Protein AF-A0A6V8P4I8-F1 (afdb_monomer_lite)

pLDD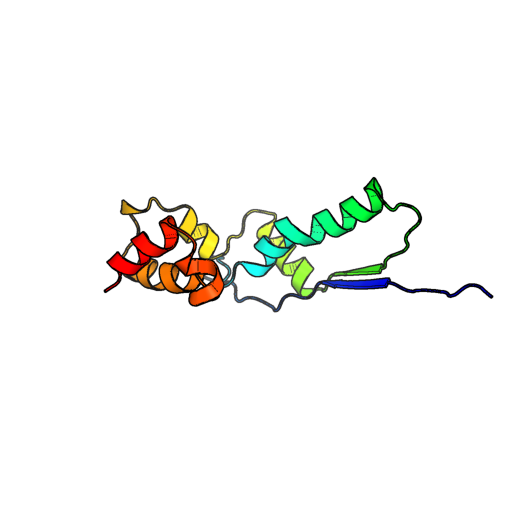T: mean 86.66, std 12.9, range [47.84, 97.94]

InterPro domains:
  IPR004300 Glycoside hydrolase family 57, N-terminal domain [PF03065] (6-46)
  IPR011330 Glycoside hydrolase/deacetylase, beta/alpha-barrel [SSF88713] (2-88)
  IPR027291 Glycoside hydrolase 38, N-terminal domain superfamily [G3DSA:3.20.110.10] (1-114)
  IPR052046 Glycosyl hydrolase family 57 [PTHR36306] (2-71)

Organism: NCBI:txid2754717

Radius of gyration: 19.14 Å; chains: 1; bounding box: 52×38×51 Å

Structure (mmCIF, N/CA/C/O backbone):
data_AF-A0A6V8P4I8-F1
#
_entry.id   AF-A0A6V8P4I8-F1
#
loop_
_atom_site.group_PDB
_atom_site.id
_atom_site.type_symbol
_atom_site.label_atom_id
_atom_site.label_alt_id
_atom_site.label_comp_id
_atom_site.label_asym_id
_atom_site.label_entity_id
_atom_site.label_seq_id
_atom_site.pdbx_PDB_ins_code
_atom_site.Cartn_x
_atom_site.Cartn_y
_atom_site.Cartn_z
_atom_site.occupancy
_atom_site.B_iso_or_equiv
_atom_site.auth_seq_id
_atom_site.auth_comp_id
_atom_site.auth_asym_id
_atom_site.auth_atom_id
_atom_site.pdbx_PDB_model_num
ATOM 1 N N . MET A 1 1 ? 31.825 6.107 -25.290 1.00 73.69 1 MET A N 1
ATOM 2 C CA . MET A 1 1 ? 30.987 4.914 -25.034 1.00 73.69 1 MET A CA 1
ATOM 3 C C . MET A 1 1 ? 29.744 5.362 -24.279 1.00 73.69 1 MET A C 1
ATOM 5 O O . MET A 1 1 ? 29.904 6.231 -23.428 1.00 73.69 1 MET A O 1
ATOM 9 N N . PRO A 1 2 ? 28.543 4.846 -24.586 1.00 88.38 2 PRO A N 1
ATOM 10 C CA . PRO A 1 2 ? 27.335 5.182 -23.832 1.00 88.38 2 PRO A CA 1
ATOM 11 C C . PRO A 1 2 ? 27.328 4.523 -22.441 1.00 88.38 2 PRO A C 1
ATOM 13 O O . PRO A 1 2 ? 27.914 3.456 -22.254 1.00 88.38 2 PRO A O 1
ATOM 16 N N . LEU A 1 3 ? 26.663 5.170 -21.478 1.00 91.44 3 LEU A N 1
ATOM 17 C CA . LEU A 1 3 ? 26.409 4.638 -20.137 1.00 91.44 3 LEU A CA 1
ATOM 18 C C . LEU A 1 3 ? 25.091 3.857 -20.142 1.00 91.44 3 LEU A C 1
ATOM 20 O O . LEU A 1 3 ? 24.060 4.389 -20.545 1.00 91.44 3 LEU A O 1
ATOM 24 N N . TYR A 1 4 ? 25.123 2.620 -19.656 1.00 93.06 4 TYR A N 1
ATOM 25 C CA . TYR A 1 4 ? 23.920 1.820 -19.445 1.00 93.06 4 TYR A CA 1
ATOM 26 C C . TYR A 1 4 ? 23.408 2.030 -18.024 1.00 93.06 4 TYR A C 1
ATOM 28 O O . TYR A 1 4 ? 24.175 1.936 -17.066 1.00 93.06 4 TYR A O 1
ATOM 36 N N . VAL A 1 5 ? 22.111 2.306 -17.894 1.00 94.44 5 VAL A N 1
ATOM 37 C CA . VAL A 1 5 ? 21.454 2.552 -16.608 1.00 94.44 5 VAL A CA 1
ATOM 38 C C . VAL A 1 5 ? 20.305 1.567 -16.437 1.00 94.44 5 VAL A C 1
ATOM 40 O O . VAL A 1 5 ? 19.477 1.414 -17.331 1.00 94.44 5 VAL A O 1
ATOM 43 N N . ALA A 1 6 ? 20.253 0.917 -15.275 1.00 95.88 6 ALA A N 1
ATOM 44 C CA . ALA A 1 6 ? 19.135 0.084 -14.857 1.00 95.88 6 ALA A CA 1
ATOM 45 C C . ALA A 1 6 ? 18.395 0.777 -13.708 1.00 95.88 6 ALA A C 1
ATOM 47 O O . ALA A 1 6 ? 18.961 0.989 -12.636 1.00 95.88 6 ALA A O 1
ATOM 48 N N . LEU A 1 7 ? 17.130 1.129 -13.938 1.00 95.81 7 LEU A N 1
ATOM 49 C CA . LEU A 1 7 ? 16.250 1.685 -12.916 1.00 95.81 7 LEU A CA 1
ATOM 50 C C . LEU A 1 7 ? 15.346 0.577 -12.377 1.00 95.81 7 LEU A C 1
ATOM 52 O O . LEU A 1 7 ? 14.627 -0.075 -13.138 1.00 95.81 7 LEU A O 1
ATOM 56 N N . VAL A 1 8 ? 15.379 0.372 -11.060 1.00 96.69 8 VAL A N 1
ATOM 57 C CA . VAL A 1 8 ? 14.537 -0.609 -10.368 1.00 96.69 8 VAL A CA 1
ATOM 58 C C . VAL A 1 8 ? 13.764 0.092 -9.262 1.00 96.69 8 VAL A C 1
ATOM 60 O O . VAL A 1 8 ? 14.356 0.671 -8.351 1.00 96.69 8 VAL A O 1
ATOM 63 N N . TRP A 1 9 ? 12.439 0.023 -9.327 1.00 96.38 9 TRP A N 1
ATOM 64 C CA . TRP A 1 9 ? 11.552 0.543 -8.294 1.00 96.38 9 TRP A CA 1
ATOM 65 C C . TRP A 1 9 ? 10.990 -0.601 -7.469 1.00 96.38 9 TRP A C 1
ATOM 67 O O . TRP A 1 9 ? 10.252 -1.445 -7.967 1.00 96.38 9 TRP A O 1
ATOM 77 N N . HIS A 1 10 ? 11.357 -0.628 -6.193 1.00 96.00 10 HIS A N 1
ATOM 78 C CA . HIS A 1 10 ? 10.905 -1.637 -5.250 1.00 96.00 10 HIS A CA 1
ATOM 79 C C . HIS A 1 10 ? 9.776 -1.079 -4.386 1.00 96.00 10 HIS A C 1
ATOM 81 O O . HIS A 1 10 ? 10.001 -0.211 -3.543 1.00 96.00 10 HIS A O 1
ATOM 87 N N . GLN A 1 11 ? 8.560 -1.578 -4.594 1.00 96.25 11 GLN A N 1
ATOM 88 C CA . GLN A 1 11 ? 7.389 -1.180 -3.822 1.00 96.25 11 GLN A CA 1
ATOM 89 C C . GLN A 1 11 ? 7.181 -2.175 -2.676 1.00 96.25 11 GLN A C 1
ATOM 91 O O . GLN A 1 11 ? 6.738 -3.306 -2.881 1.00 96.25 11 GLN A O 1
ATOM 96 N N . HIS A 1 12 ? 7.541 -1.752 -1.460 1.00 94.75 12 HIS A N 1
ATOM 97 C CA . HIS A 1 12 ? 7.502 -2.593 -0.264 1.00 94.75 12 HIS A CA 1
ATOM 98 C C . HIS A 1 12 ? 6.848 -1.880 0.931 1.00 94.75 12 HIS A C 1
ATOM 100 O O . HIS A 1 12 ? 7.522 -1.148 1.662 1.00 94.75 12 HIS A O 1
ATOM 106 N N . PRO A 1 13 ? 5.562 -2.139 1.208 1.00 95.12 13 PRO A N 1
ATOM 107 C CA . PRO A 1 13 ? 4.979 -1.882 2.513 1.00 95.12 13 PRO A CA 1
ATOM 108 C C . PRO A 1 13 ? 5.256 -3.053 3.482 1.00 95.12 13 PRO A C 1
ATOM 110 O O . PRO A 1 13 ? 5.362 -4.206 3.060 1.00 95.12 13 PRO A O 1
ATOM 113 N N . PRO A 1 14 ? 5.315 -2.801 4.798 1.00 96.00 14 PRO A N 1
ATOM 114 C CA . PRO A 1 14 ? 5.117 -3.827 5.817 1.00 96.00 14 PRO A CA 1
ATOM 115 C C . PRO A 1 14 ? 3.805 -4.608 5.639 1.00 96.00 14 PRO A C 1
ATOM 117 O O . PRO A 1 14 ? 2.841 -4.125 5.038 1.00 96.00 14 PRO A O 1
ATOM 120 N N . LEU A 1 15 ? 3.737 -5.790 6.256 1.00 96.06 15 LEU A N 1
ATOM 121 C CA . LEU A 1 15 ? 2.459 -6.458 6.493 1.00 96.06 15 LEU A CA 1
ATOM 122 C C . LEU A 1 15 ? 1.717 -5.707 7.598 1.00 96.06 15 LEU A C 1
ATOM 124 O O . LEU A 1 15 ? 2.133 -5.736 8.758 1.00 96.06 15 LEU A O 1
ATOM 128 N N . TYR A 1 16 ? 0.613 -5.051 7.259 1.00 96.75 16 TYR A N 1
ATOM 129 C CA . TYR A 1 16 ? -0.227 -4.416 8.259 1.00 96.75 16 TYR A CA 1
ATOM 130 C C . TYR A 1 16 ? -1.230 -5.413 8.814 1.00 96.75 16 TYR A C 1
ATOM 132 O O . TYR A 1 16 ? -1.857 -6.184 8.089 1.00 96.75 16 TYR A O 1
ATOM 140 N N . TYR A 1 17 ? -1.390 -5.383 10.135 1.00 96.62 17 TYR A N 1
ATOM 141 C CA . TYR A 1 17 ? -2.348 -6.239 10.815 1.00 96.62 17 TYR A CA 1
ATOM 142 C C . TYR A 1 17 ? -3.768 -5.927 10.336 1.00 96.62 17 TYR A C 1
ATOM 144 O O . TYR A 1 17 ? -4.168 -4.756 10.347 1.00 96.62 17 TYR A O 1
ATOM 152 N N . LYS A 1 18 ? -4.497 -6.977 9.952 1.00 96.94 18 LYS A N 1
ATOM 153 C CA . LYS A 1 18 ? -5.931 -6.974 9.665 1.00 96.94 18 LYS A CA 1
ATOM 154 C C . LYS A 1 18 ? -6.636 -7.633 10.839 1.00 96.94 18 LYS A C 1
ATOM 156 O O . LYS A 1 18 ? -6.336 -8.780 11.164 1.00 96.94 18 LYS A O 1
ATOM 161 N N . ASP A 1 19 ? -7.542 -6.911 11.482 1.00 96.38 19 ASP A N 1
ATOM 162 C CA . ASP A 1 19 ? -8.323 -7.466 12.582 1.00 96.38 19 ASP A CA 1
ATOM 163 C C . ASP A 1 19 ? -9.229 -8.595 12.052 1.00 96.38 19 ASP A C 1
ATOM 165 O O . ASP A 1 19 ? -10.055 -8.343 11.174 1.00 96.38 19 ASP A O 1
ATOM 169 N N . PRO A 1 20 ? -9.104 -9.837 12.556 1.00 94.94 20 PRO A N 1
ATOM 170 C CA . PRO A 1 20 ? -9.874 -10.972 12.059 1.00 94.94 20 PRO A CA 1
ATOM 171 C C . PRO A 1 20 ? -11.370 -10.874 12.381 1.00 94.94 20 PRO A C 1
ATOM 173 O O . PRO A 1 20 ? -12.163 -11.550 11.735 1.00 94.94 20 PRO A O 1
ATOM 176 N N . LYS A 1 21 ? -11.772 -10.057 13.365 1.00 95.81 21 LYS A N 1
ATOM 177 C CA . LYS A 1 21 ? -13.184 -9.869 13.726 1.00 95.81 21 LYS A CA 1
ATOM 178 C C . LYS A 1 21 ? -13.871 -8.848 12.832 1.00 95.81 21 LYS A C 1
ATOM 180 O O . LYS A 1 21 ? -15.024 -9.038 12.464 1.00 95.81 21 LYS A O 1
ATOM 185 N N . THR A 1 22 ? -13.180 -7.755 12.522 1.00 95.00 22 THR A N 1
ATOM 186 C CA . THR A 1 22 ? -13.760 -6.618 11.789 1.00 95.00 22 THR A CA 1
ATOM 187 C C . THR A 1 22 ? -13.356 -6.582 10.317 1.00 95.00 22 THR A C 1
ATOM 189 O O . THR A 1 22 ? -13.992 -5.897 9.525 1.00 95.00 22 THR A O 1
ATOM 192 N N . GLY A 1 23 ? -12.297 -7.299 9.934 1.00 95.56 23 GLY A N 1
ATOM 193 C CA . GLY A 1 23 ? -11.714 -7.250 8.595 1.00 95.56 23 GLY A CA 1
ATOM 194 C C . GLY A 1 23 ? -10.952 -5.955 8.293 1.00 95.56 23 GLY A C 1
ATOM 195 O O . GLY A 1 23 ? -10.576 -5.740 7.142 1.00 95.56 23 GLY A O 1
ATOM 196 N N . VAL A 1 24 ? -10.717 -5.099 9.294 1.00 97.06 24 VAL A N 1
A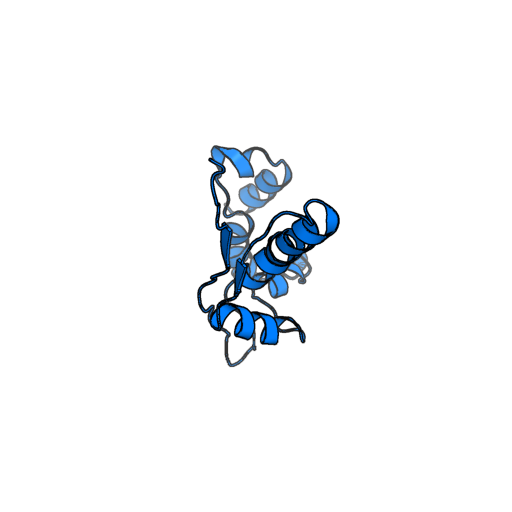TOM 197 C CA . VAL A 1 24 ? -10.144 -3.757 9.115 1.00 97.06 24 VAL A CA 1
ATOM 198 C C . VAL A 1 24 ? -8.629 -3.765 9.306 1.00 97.06 24 VAL A C 1
ATOM 200 O O . VAL A 1 24 ? -8.103 -4.312 10.278 1.00 97.06 24 VAL A O 1
ATOM 203 N N . TYR A 1 25 ? -7.913 -3.109 8.393 1.00 97.56 25 TYR A N 1
ATOM 204 C CA . TYR A 1 25 ? -6.474 -2.899 8.490 1.00 97.56 25 TYR A CA 1
ATOM 205 C C . TYR A 1 25 ? -6.110 -1.814 9.503 1.00 97.56 25 TYR A C 1
ATOM 207 O O . TYR A 1 25 ? -6.716 -0.748 9.596 1.00 97.56 25 TYR A O 1
ATOM 215 N N . SER A 1 26 ? -5.031 -2.057 10.234 1.00 93.81 26 SER A N 1
ATOM 216 C CA . SER A 1 26 ? -4.528 -1.162 11.280 1.00 93.81 26 SER A CA 1
ATOM 217 C C . SER A 1 26 ? -3.838 0.104 10.761 1.00 93.81 26 SER A C 1
ATOM 219 O O . SER A 1 26 ? -3.592 1.026 11.546 1.00 93.81 26 SER A O 1
ATOM 221 N N . ARG A 1 27 ? -3.466 0.153 9.476 1.00 93.81 27 ARG A N 1
ATOM 222 C CA . ARG A 1 27 ? -2.709 1.256 8.866 1.00 93.81 27 ARG A CA 1
ATOM 223 C C . ARG A 1 27 ? -3.203 1.556 7.449 1.00 93.81 27 ARG A C 1
ATOM 225 O O . ARG A 1 27 ? -3.616 0.628 6.760 1.00 93.81 27 ARG A O 1
ATOM 232 N N . PRO A 1 28 ? -3.102 2.816 6.991 1.00 93.62 28 PRO A N 1
ATOM 233 C CA . PRO A 1 28 ? -3.670 3.249 5.719 1.00 93.62 28 PRO A CA 1
ATOM 234 C C . PRO A 1 28 ? -2.684 3.138 4.551 1.00 93.62 28 PRO A C 1
ATOM 236 O O . PRO A 1 28 ? -3.031 3.437 3.413 1.00 93.62 28 PRO A O 1
ATOM 239 N N . TRP A 1 29 ? -1.433 2.766 4.823 1.00 95.06 29 TRP A N 1
ATOM 240 C CA . TRP A 1 29 ? -0.317 3.062 3.931 1.00 95.06 29 TRP A CA 1
ATOM 241 C C . TRP A 1 29 ? -0.376 2.322 2.600 1.00 95.06 29 TRP A C 1
ATOM 243 O O . TRP A 1 29 ? -0.052 2.925 1.585 1.00 95.06 29 TRP A O 1
ATOM 253 N N . VAL A 1 30 ? -0.861 1.075 2.570 1.00 96.25 30 VAL A N 1
ATOM 254 C CA . VAL A 1 30 ? -1.052 0.359 1.295 1.00 96.25 30 VAL A CA 1
ATOM 255 C C . VAL A 1 30 ? -2.000 1.137 0.390 1.00 96.25 30 VAL A C 1
ATOM 257 O O . VAL A 1 30 ? -1.649 1.416 -0.749 1.00 96.25 30 VAL A O 1
ATOM 260 N N . ARG A 1 31 ? -3.158 1.560 0.910 1.00 95.12 31 ARG A N 1
ATOM 261 C CA . ARG A 1 31 ? -4.116 2.360 0.144 1.00 95.12 31 ARG A CA 1
ATOM 262 C C . ARG A 1 31 ? -3.519 3.695 -0.274 1.00 95.12 31 ARG A C 1
ATOM 264 O O . ARG A 1 31 ? -3.565 4.023 -1.450 1.00 95.12 31 ARG A O 1
ATOM 271 N N . VAL A 1 32 ? -2.981 4.461 0.675 1.00 93.12 32 VAL A N 1
ATOM 272 C CA . VAL A 1 32 ? -2.519 5.830 0.403 1.00 93.12 32 VAL A CA 1
ATOM 273 C C . VAL A 1 32 ? -1.387 5.834 -0.624 1.00 93.12 32 VAL A C 1
ATOM 275 O O . VAL A 1 32 ? -1.422 6.650 -1.538 1.00 93.12 32 VAL A O 1
ATOM 278 N N . HIS A 1 33 ? -0.432 4.903 -0.541 1.00 94.06 33 HIS A N 1
ATOM 279 C CA . HIS A 1 33 ? 0.621 4.779 -1.552 1.00 94.06 33 HIS A CA 1
ATOM 280 C C . HIS A 1 33 ? 0.109 4.221 -2.880 1.00 94.06 33 HIS A C 1
ATOM 282 O O . HIS A 1 33 ? 0.555 4.676 -3.928 1.00 94.06 33 HIS A O 1
ATOM 288 N N . ALA A 1 34 ? -0.851 3.295 -2.872 1.00 93.00 34 ALA A N 1
ATOM 289 C CA . ALA A 1 34 ? -1.436 2.792 -4.111 1.00 93.00 34 ALA A CA 1
ATOM 290 C C . ALA A 1 34 ? -2.167 3.885 -4.898 1.00 93.00 34 ALA A C 1
ATOM 292 O O . ALA A 1 34 ? -1.969 3.997 -6.104 1.00 93.00 34 ALA A O 1
ATOM 293 N N . THR A 1 35 ? -2.959 4.717 -4.212 1.00 89.69 35 THR A N 1
ATOM 294 C CA . THR A 1 35 ? -3.732 5.800 -4.841 1.00 89.69 35 THR A CA 1
ATOM 295 C C . THR A 1 35 ? -2.899 7.025 -5.202 1.00 89.69 35 THR A C 1
ATOM 297 O O . THR A 1 35 ? -3.363 7.845 -5.980 1.00 89.69 35 THR A O 1
ATOM 300 N N . LYS A 1 36 ? -1.722 7.191 -4.589 1.00 88.06 36 LYS A N 1
ATOM 301 C CA . LYS A 1 36 ? -0.854 8.359 -4.789 1.00 88.06 36 LYS A CA 1
ATOM 302 C C . LYS A 1 36 ? 0.321 8.073 -5.720 1.00 88.06 36 LYS A C 1
ATOM 304 O O . LYS A 1 36 ? 0.679 8.922 -6.517 1.00 88.06 36 LYS A O 1
ATOM 309 N N . ASP A 1 37 ? 0.991 6.939 -5.532 1.00 88.75 37 ASP A N 1
ATOM 310 C CA . ASP A 1 37 ? 2.324 6.709 -6.090 1.00 88.75 37 ASP A CA 1
ATOM 311 C C . ASP A 1 37 ? 2.315 5.554 -7.097 1.00 88.75 37 ASP A C 1
ATOM 313 O O . ASP A 1 37 ? 2.771 5.712 -8.224 1.00 88.75 37 ASP A O 1
ATOM 317 N N . TYR A 1 38 ? 1.809 4.376 -6.724 1.00 92.19 38 TYR A N 1
ATOM 318 C CA . TYR A 1 38 ? 2.088 3.157 -7.495 1.00 92.19 38 TYR A CA 1
ATOM 319 C C . TYR A 1 38 ? 1.539 3.184 -8.922 1.00 92.19 38 TYR A C 1
ATOM 321 O O . TYR A 1 38 ? 2.254 2.799 -9.848 1.00 92.19 38 TYR A O 1
ATOM 329 N N . TYR A 1 39 ? 0.301 3.651 -9.095 1.00 91.00 39 TYR A N 1
ATOM 330 C CA . TYR A 1 39 ? -0.301 3.805 -10.417 1.00 91.00 39 TYR A CA 1
ATOM 331 C C . TYR A 1 39 ? 0.359 4.943 -11.204 1.00 91.00 39 TYR A C 1
ATOM 333 O O . TYR A 1 39 ? 0.808 4.729 -12.330 1.00 91.00 39 TYR A O 1
ATOM 341 N N . ASP A 1 40 ? 0.490 6.120 -10.589 1.00 91.62 40 ASP A N 1
ATOM 342 C CA . ASP A 1 40 ? 1.022 7.319 -11.242 1.00 91.62 40 ASP A CA 1
ATOM 343 C C . ASP A 1 40 ? 2.449 7.109 -11.762 1.00 91.62 40 ASP A C 1
ATOM 345 O O . ASP A 1 40 ? 2.784 7.552 -12.858 1.00 91.62 40 ASP A O 1
ATO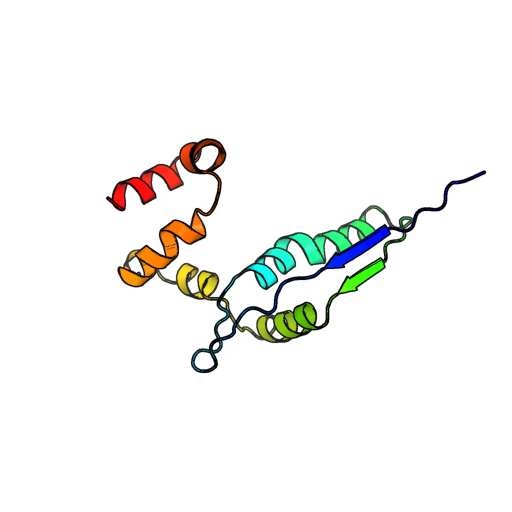M 349 N N . MET A 1 41 ? 3.282 6.364 -11.028 1.00 93.88 41 MET A N 1
ATOM 350 C CA . MET A 1 41 ? 4.633 6.006 -11.465 1.00 93.88 41 MET A CA 1
ATOM 351 C C . MET A 1 41 ? 4.637 5.202 -12.773 1.00 93.88 41 MET A C 1
ATOM 353 O O . MET A 1 41 ? 5.459 5.468 -13.651 1.00 93.88 41 MET A O 1
ATOM 357 N N . ALA A 1 42 ? 3.739 4.223 -12.913 1.00 92.31 42 ALA A N 1
ATOM 358 C CA . ALA A 1 42 ? 3.634 3.410 -14.124 1.00 92.31 42 ALA A CA 1
ATOM 359 C C . ALA A 1 42 ? 3.007 4.206 -15.280 1.00 92.31 42 ALA A C 1
ATOM 361 O O . ALA A 1 42 ? 3.553 4.222 -16.383 1.00 92.31 42 ALA A O 1
ATOM 362 N N . ALA A 1 43 ? 1.919 4.929 -15.003 1.00 93.56 43 ALA A N 1
ATOM 363 C CA . ALA A 1 43 ? 1.218 5.750 -15.987 1.00 93.56 43 ALA A CA 1
ATOM 364 C C . ALA A 1 43 ? 2.105 6.877 -16.543 1.00 93.56 43 ALA A C 1
ATOM 366 O O . ALA A 1 43 ? 2.049 7.196 -17.729 1.00 93.56 43 ALA A O 1
ATOM 367 N N . MET A 1 44 ? 2.972 7.465 -15.713 1.00 94.62 44 MET A N 1
ATOM 368 C CA . MET A 1 44 ? 3.933 8.478 -16.149 1.00 94.62 44 MET A CA 1
ATOM 369 C C . MET A 1 44 ? 4.940 7.913 -17.159 1.00 94.62 44 MET A C 1
ATOM 371 O O . MET A 1 44 ? 5.225 8.579 -18.155 1.00 94.62 44 MET A O 1
ATOM 375 N N . LEU A 1 45 ? 5.472 6.706 -16.926 1.00 94.75 45 LEU A N 1
ATOM 376 C CA . LEU A 1 45 ? 6.400 6.061 -17.861 1.00 94.75 45 LEU A CA 1
ATOM 377 C C . LEU A 1 45 ? 5.728 5.802 -19.211 1.00 94.75 45 LEU A C 1
ATOM 379 O O . LEU A 1 45 ? 6.291 6.148 -20.245 1.00 94.75 45 LEU A O 1
ATOM 383 N N . GLU A 1 46 ? 4.510 5.261 -19.192 1.00 93.25 46 GLU A N 1
ATOM 384 C CA . GLU A 1 46 ? 3.744 4.977 -20.406 1.00 93.25 46 GLU A CA 1
ATOM 385 C C . GLU A 1 46 ? 3.370 6.255 -21.173 1.00 93.25 46 GLU A C 1
ATOM 387 O O . GLU A 1 46 ? 3.542 6.321 -22.388 1.00 93.25 46 GLU A O 1
ATOM 392 N N . GLY A 1 47 ? 2.900 7.290 -20.470 1.00 95.06 47 GLY A N 1
ATOM 393 C CA . GLY A 1 47 ? 2.380 8.509 -21.092 1.00 95.06 47 GLY A CA 1
ATOM 394 C C . GLY A 1 47 ? 3.433 9.539 -21.508 1.00 95.06 47 GLY A C 1
ATOM 395 O O . GLY A 1 47 ? 3.205 10.282 -22.460 1.00 95.06 47 GLY A O 1
ATOM 396 N N . HIS A 1 48 ? 4.573 9.615 -20.811 1.00 96.25 48 HIS A N 1
ATOM 397 C CA . HIS A 1 48 ? 5.541 10.711 -20.989 1.00 96.25 48 HIS A CA 1
ATOM 398 C C . HIS A 1 48 ? 6.962 10.245 -21.316 1.00 96.25 48 HIS A C 1
ATOM 400 O O . HIS A 1 48 ? 7.748 11.022 -21.860 1.00 96.25 48 HIS A O 1
ATOM 406 N N . HIS A 1 49 ? 7.315 8.999 -20.988 1.00 95.00 49 HIS A N 1
ATOM 407 C CA . HIS A 1 49 ? 8.687 8.501 -21.101 1.00 95.00 49 HIS A CA 1
ATOM 408 C C . HIS A 1 49 ? 8.761 7.078 -21.690 1.00 95.00 49 HIS A C 1
ATOM 410 O O . HIS A 1 49 ? 9.402 6.213 -21.088 1.00 95.00 49 HIS A O 1
ATOM 416 N N . PRO A 1 50 ? 8.170 6.819 -22.875 1.00 92.75 50 PRO A N 1
ATOM 417 C CA . PRO A 1 50 ? 8.050 5.465 -23.431 1.00 92.75 50 PRO A CA 1
ATOM 418 C C . PRO A 1 50 ? 9.401 4.794 -23.734 1.00 92.75 50 PRO A C 1
ATOM 420 O O . PRO A 1 50 ? 9.503 3.566 -23.727 1.00 92.75 50 PRO A O 1
ATOM 423 N N . ASP A 1 51 ? 10.454 5.585 -23.959 1.00 94.06 51 ASP A N 1
ATOM 424 C CA . ASP A 1 51 ? 11.808 5.084 -24.223 1.00 94.06 51 ASP A CA 1
ATOM 425 C C . ASP A 1 51 ? 12.583 4.721 -22.942 1.00 94.06 51 ASP A C 1
ATOM 427 O O . ASP A 1 51 ? 13.627 4.064 -23.001 1.00 94.06 51 ASP A O 1
ATOM 431 N N . VAL A 1 52 ? 12.089 5.124 -21.765 1.00 94.44 52 VAL A N 1
ATOM 432 C CA . VAL A 1 52 ? 12.730 4.831 -20.479 1.00 94.44 52 VAL A CA 1
ATOM 433 C C . VAL A 1 52 ? 12.332 3.434 -20.011 1.00 94.44 52 VAL A C 1
ATOM 435 O O . VAL A 1 52 ? 11.159 3.111 -19.839 1.00 94.44 52 VAL A O 1
ATOM 438 N N . ARG A 1 53 ? 13.332 2.587 -19.749 1.00 93.38 53 ARG A N 1
ATOM 439 C CA . ARG A 1 53 ? 13.128 1.230 -19.230 1.00 93.38 53 ARG A CA 1
ATOM 440 C C . ARG A 1 53 ? 13.287 1.212 -17.713 1.00 93.38 53 ARG A C 1
ATOM 442 O O . ARG A 1 53 ? 14.359 1.517 -17.193 1.00 93.38 53 ARG A O 1
ATOM 449 N N . VAL A 1 54 ? 12.233 0.800 -17.014 1.00 96.19 54 VAL A N 1
ATOM 450 C CA . VAL A 1 54 ? 12.218 0.634 -15.555 1.00 96.19 54 VAL A CA 1
ATOM 451 C C . VAL A 1 54 ? 11.654 -0.738 -15.210 1.00 96.19 54 VAL A C 1
ATOM 453 O O . VAL A 1 54 ? 10.685 -1.186 -15.817 1.00 96.19 54 VAL A O 1
ATOM 456 N N . THR A 1 55 ? 12.248 -1.406 -14.224 1.00 96.75 55 THR A N 1
ATOM 457 C CA . THR A 1 55 ? 11.677 -2.620 -13.626 1.00 96.75 55 THR A CA 1
ATOM 458 C C . THR A 1 55 ? 10.945 -2.254 -12.343 1.00 96.75 55 THR A C 1
ATOM 460 O O . THR A 1 55 ? 11.556 -1.723 -11.417 1.00 96.75 55 THR A O 1
ATOM 463 N N . ILE A 1 56 ? 9.650 -2.557 -12.266 1.00 95.88 56 ILE A N 1
ATOM 464 C CA . ILE A 1 56 ? 8.850 -2.356 -11.055 1.00 95.88 56 ILE A CA 1
ATOM 465 C C . ILE A 1 56 ? 8.702 -3.702 -10.350 1.00 95.88 56 ILE A C 1
ATOM 467 O O . ILE A 1 56 ? 8.148 -4.649 -10.901 1.00 95.88 56 ILE A O 1
ATOM 471 N N . ASN A 1 57 ? 9.212 -3.788 -9.127 1.00 96.44 57 ASN A N 1
ATOM 472 C CA . ASN A 1 57 ? 9.071 -4.949 -8.264 1.00 96.44 57 ASN A CA 1
ATOM 473 C C . ASN A 1 57 ? 7.955 -4.698 -7.242 1.00 96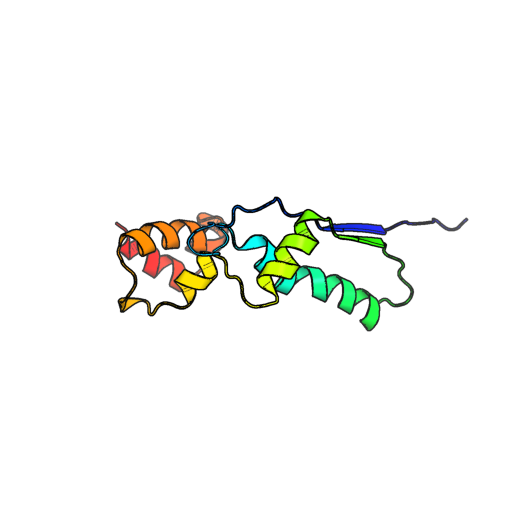.44 57 ASN A C 1
ATOM 475 O O . ASN A 1 57 ? 8.085 -3.811 -6.393 1.00 96.44 57 ASN A O 1
ATOM 479 N N . LEU A 1 58 ? 6.901 -5.512 -7.307 1.00 96.88 58 LEU A N 1
ATOM 480 C CA . LEU A 1 58 ? 5.808 -5.545 -6.339 1.00 96.88 58 LEU A CA 1
ATOM 481 C C . LEU A 1 58 ? 6.022 -6.715 -5.382 1.00 96.88 58 LEU A C 1
ATOM 483 O O . LEU A 1 58 ? 6.111 -7.868 -5.805 1.00 96.88 58 LEU A O 1
ATOM 487 N N . THR A 1 59 ? 6.097 -6.442 -4.083 1.00 97.75 59 THR A N 1
ATOM 488 C CA . THR A 1 59 ? 6.315 -7.518 -3.110 1.00 97.75 59 THR A CA 1
ATOM 489 C C . THR A 1 59 ? 5.055 -8.364 -2.914 1.00 97.75 59 THR A C 1
ATOM 491 O O . THR A 1 59 ? 3.942 -7.841 -2.993 1.00 97.75 59 THR A O 1
ATOM 494 N N . PRO A 1 60 ? 5.180 -9.659 -2.562 1.00 97.94 60 PRO A N 1
ATOM 495 C CA . PRO A 1 60 ? 4.011 -10.504 -2.296 1.00 97.94 60 PRO A CA 1
ATOM 496 C C . PRO A 1 60 ? 3.092 -9.945 -1.201 1.00 97.94 60 PRO A C 1
ATOM 498 O O . PRO A 1 60 ? 1.873 -10.078 -1.266 1.00 97.94 60 PRO A O 1
ATOM 501 N N . VAL A 1 61 ? 3.675 -9.281 -0.197 1.00 97.44 61 VAL A N 1
ATOM 502 C CA . VAL A 1 61 ? 2.931 -8.630 0.889 1.00 97.44 61 VAL A CA 1
ATOM 503 C C . VAL A 1 61 ? 2.144 -7.405 0.415 1.00 97.44 61 VAL A C 1
ATOM 505 O O . VAL A 1 61 ? 1.068 -7.138 0.950 1.00 97.44 61 VAL A O 1
ATOM 508 N N . LEU A 1 62 ? 2.647 -6.676 -0.587 1.00 97.50 62 LEU A N 1
ATOM 509 C CA . LEU A 1 62 ? 1.909 -5.588 -1.220 1.00 97.50 62 LEU A CA 1
ATOM 510 C C . LEU A 1 62 ? 0.713 -6.144 -1.988 1.00 97.50 62 LEU A C 1
ATOM 512 O O . LEU A 1 62 ? -0.413 -5.741 -1.712 1.00 97.50 62 LEU A O 1
ATOM 516 N N . VAL A 1 63 ? 0.960 -7.101 -2.888 1.00 97.69 63 VAL A N 1
ATOM 517 C CA . VAL A 1 63 ? -0.079 -7.708 -3.734 1.00 97.69 63 VAL A CA 1
ATOM 518 C C . VAL A 1 63 ? -1.204 -8.278 -2.874 1.00 97.69 63 VAL A C 1
ATOM 520 O O . VAL A 1 63 ? -2.352 -7.893 -3.047 1.00 97.69 63 VAL A O 1
ATOM 523 N N . ARG A 1 64 ? -0.875 -9.065 -1.842 1.00 97.56 64 ARG A N 1
ATOM 524 C CA . ARG A 1 64 ? -1.875 -9.633 -0.925 1.00 97.56 64 ARG A CA 1
ATOM 525 C C . ARG A 1 64 ? -2.755 -8.577 -0.248 1.00 97.56 64 ARG A C 1
ATOM 527 O O . ARG A 1 64 ? -3.939 -8.807 -0.046 1.00 97.56 64 ARG A O 1
ATOM 534 N N . GLN A 1 65 ? -2.180 -7.453 0.178 1.00 97.75 65 GLN A N 1
ATOM 535 C CA . GLN A 1 65 ? -2.958 -6.402 0.842 1.00 97.75 65 GLN A CA 1
ATOM 536 C C . GLN A 1 65 ? -3.784 -5.589 -0.162 1.00 97.75 65 GLN A C 1
ATOM 538 O O . GLN A 1 65 ? -4.878 -5.148 0.181 1.00 97.75 65 GLN A O 1
ATOM 543 N N . LEU A 1 66 ? -3.301 -5.413 -1.396 1.00 97.19 66 LEU A N 1
ATOM 544 C CA . LEU A 1 66 ? -4.087 -4.823 -2.481 1.00 97.19 66 LEU A CA 1
ATOM 545 C C . LEU A 1 66 ? -5.271 -5.713 -2.868 1.00 97.19 66 LEU A C 1
ATOM 547 O O . LEU A 1 66 ? -6.369 -5.189 -3.017 1.00 97.19 66 LEU A O 1
ATOM 551 N N . ASP A 1 67 ? -5.075 -7.031 -2.946 1.00 97.50 67 ASP A N 1
ATOM 552 C CA . ASP A 1 67 ? -6.132 -8.005 -3.253 1.00 97.50 67 ASP A CA 1
ATOM 553 C C . ASP A 1 67 ? -7.252 -8.010 -2.205 1.00 97.50 67 ASP A C 1
ATOM 555 O O . ASP A 1 67 ? -8.402 -8.287 -2.531 1.00 97.50 67 ASP A O 1
ATOM 559 N N . ASP A 1 68 ? -6.942 -7.661 -0.955 1.00 97.38 68 ASP A N 1
ATOM 560 C CA . ASP A 1 68 ? -7.942 -7.485 0.097 1.00 97.38 68 ASP A CA 1
ATOM 561 C C . ASP A 1 68 ? -8.643 -6.117 0.000 1.00 97.38 68 ASP A C 1
ATOM 563 O O . ASP A 1 68 ? -9.855 -6.020 0.210 1.00 97.38 68 ASP A O 1
ATOM 567 N N . LEU A 1 69 ? -7.898 -5.045 -0.295 1.00 96.44 69 LEU A N 1
ATOM 568 C CA . LEU A 1 69 ? -8.431 -3.678 -0.373 1.00 96.44 69 LEU A CA 1
ATOM 569 C C . LEU A 1 69 ? -9.302 -3.455 -1.618 1.00 96.44 69 LEU A C 1
ATOM 571 O O . LEU A 1 69 ? -10.334 -2.795 -1.521 1.00 96.44 69 LEU A O 1
ATOM 575 N N . ALA A 1 70 ? -8.920 -4.017 -2.767 1.00 95.62 70 ALA A N 1
ATOM 576 C CA . ALA A 1 70 ? -9.627 -3.876 -4.040 1.00 95.62 70 ALA A CA 1
ATOM 577 C C . ALA A 1 70 ? -11.120 -4.275 -3.982 1.00 95.62 70 ALA A C 1
ATOM 579 O O . ALA A 1 70 ? -11.945 -3.505 -4.475 1.00 95.62 70 ALA A O 1
ATOM 580 N N . PRO A 1 71 ? -11.520 -5.404 -3.356 1.00 96.12 71 PRO A N 1
ATOM 581 C CA . PRO A 1 71 ? -12.927 -5.773 -3.196 1.00 96.12 71 PRO A CA 1
ATOM 582 C C . PRO A 1 71 ? -13.642 -5.040 -2.047 1.00 96.12 71 PRO A C 1
ATOM 584 O O . PRO A 1 71 ? -14.829 -5.282 -1.831 1.00 96.12 71 PRO A O 1
ATOM 587 N N . GLY A 1 72 ? -12.961 -4.156 -1.307 1.00 95.50 72 GLY A N 1
ATOM 588 C CA . GLY A 1 72 ? -13.596 -3.259 -0.338 1.00 95.50 72 GLY A CA 1
ATOM 589 C C . GLY A 1 72 ? -13.168 -3.414 1.121 1.00 95.50 72 GLY A C 1
ATOM 590 O O . GLY A 1 72 ? -13.822 -2.830 1.990 1.00 95.50 72 GLY A O 1
ATOM 591 N N . ALA A 1 73 ? -12.093 -4.152 1.438 1.00 97.19 73 ALA A N 1
ATOM 592 C CA . ALA A 1 73 ? -11.515 -4.037 2.778 1.00 97.19 73 ALA A CA 1
ATOM 593 C C . ALA A 1 73 ? -11.084 -2.585 3.039 1.00 97.19 73 ALA A C 1
ATOM 595 O O . ALA A 1 73 ? -10.685 -1.854 2.132 1.00 97.19 73 ALA A O 1
ATOM 596 N N . LYS A 1 74 ? -11.150 -2.165 4.303 1.00 97.25 74 LYS A N 1
ATOM 597 C CA . LYS A 1 74 ? -10.805 -0.802 4.714 1.00 97.25 74 LYS A CA 1
ATOM 598 C C . LYS A 1 74 ? -9.709 -0.811 5.757 1.00 97.25 74 LYS A C 1
ATOM 600 O O . LYS A 1 74 ? -9.528 -1.781 6.490 1.00 97.25 74 LYS A O 1
ATOM 605 N N . ASP A 1 75 ? -9.005 0.304 5.853 1.00 95.88 75 ASP A N 1
ATOM 606 C CA . ASP A 1 75 ? -8.175 0.617 7.005 1.00 95.88 75 ASP A CA 1
ATOM 607 C C . ASP A 1 75 ? -8.951 1.463 8.024 1.00 95.88 75 ASP A C 1
ATOM 609 O O . ASP A 1 75 ? -9.953 2.107 7.703 1.00 95.88 75 ASP A O 1
ATOM 613 N N . ILE A 1 76 ? -8.479 1.472 9.269 1.00 92.38 76 ILE A N 1
ATOM 614 C CA . ILE A 1 76 ? -9.139 2.183 10.365 1.00 92.38 76 ILE A CA 1
ATOM 615 C C . ILE A 1 76 ? -9.237 3.697 10.124 1.00 92.38 76 ILE A C 1
ATOM 617 O O . ILE A 1 76 ? -10.166 4.331 10.614 1.00 92.38 76 ILE A O 1
ATOM 621 N N . TYR A 1 77 ? -8.328 4.288 9.346 1.00 92.19 77 TYR A N 1
ATOM 622 C CA . TYR A 1 77 ? -8.376 5.715 9.033 1.00 92.19 77 TYR A CA 1
ATOM 623 C C . TYR A 1 77 ? -9.536 5.988 8.081 1.00 92.19 77 TYR A C 1
ATOM 625 O O . TYR A 1 77 ? -10.295 6.923 8.310 1.00 92.19 77 TYR A O 1
ATOM 633 N N . TRP A 1 78 ? -9.725 5.140 7.067 1.00 93.44 78 TRP A N 1
ATOM 634 C CA . TRP A 1 78 ? -10.884 5.221 6.180 1.00 93.44 78 TRP A CA 1
ATOM 635 C C . TRP A 1 78 ? -12.189 5.071 6.972 1.00 93.44 78 TRP A C 1
ATOM 637 O O . TRP A 1 78 ? -13.049 5.945 6.902 1.00 93.44 78 TRP A O 1
ATOM 647 N N . VAL A 1 79 ? -12.308 4.028 7.800 1.00 93.50 79 VAL A N 1
ATOM 648 C CA . VAL A 1 79 ? -13.521 3.783 8.604 1.00 93.50 79 VAL A C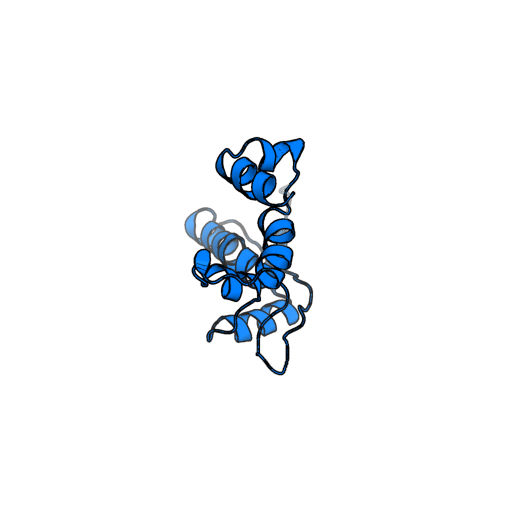A 1
ATOM 649 C C . VAL A 1 79 ? -13.881 4.983 9.484 1.00 93.50 79 VAL A C 1
ATOM 651 O O . VAL A 1 79 ? -15.055 5.308 9.637 1.00 93.50 79 VAL A O 1
ATOM 654 N N . LEU A 1 80 ? -12.888 5.643 10.085 1.00 89.62 80 LEU A N 1
ATOM 655 C CA . LEU A 1 80 ? -13.128 6.820 10.919 1.00 89.62 80 LEU A CA 1
ATOM 656 C C . LEU A 1 80 ? -13.434 8.077 10.100 1.00 89.62 80 LEU A C 1
ATOM 658 O O . LEU A 1 80 ? -14.273 8.864 10.524 1.00 89.62 80 LEU A O 1
ATOM 662 N N . ALA A 1 81 ? -12.795 8.255 8.942 1.00 88.38 81 ALA A N 1
ATOM 663 C CA . ALA A 1 81 ? -13.007 9.413 8.074 1.00 88.38 81 ALA A CA 1
ATOM 664 C C . ALA A 1 81 ? -14.413 9.460 7.448 1.00 88.38 81 ALA A C 1
ATOM 666 O O . ALA A 1 81 ? -14.874 10.534 7.080 1.00 88.38 81 ALA A O 1
ATOM 667 N N . GLU A 1 82 ? -15.104 8.322 7.340 1.00 91.62 82 GLU A N 1
ATOM 668 C CA . GLU A 1 82 ? -16.490 8.255 6.849 1.00 91.62 82 GLU A CA 1
ATOM 669 C C . GLU A 1 82 ? -17.539 8.623 7.907 1.00 91.62 82 GLU A C 1
ATOM 671 O O . GLU A 1 82 ? -18.703 8.843 7.567 1.00 91.62 82 GLU A O 1
ATOM 676 N N . LYS A 1 83 ? -17.165 8.681 9.190 1.00 90.00 83 LYS A N 1
ATOM 677 C CA . LYS A 1 83 ? -18.108 9.022 10.258 1.00 90.00 83 LYS A CA 1
ATOM 678 C C . LYS A 1 83 ? -18.346 10.534 10.288 1.00 90.00 83 LYS A C 1
ATOM 680 O O . LYS A 1 83 ? -17.372 11.290 10.290 1.00 90.00 83 LYS A O 1
ATOM 685 N N . PRO A 1 84 ? -19.606 10.997 10.401 1.00 88.44 84 PRO A N 1
ATOM 686 C CA . PRO A 1 84 ? -19.884 12.398 10.686 1.00 88.44 84 PRO A CA 1
ATOM 687 C C . PRO A 1 84 ? -19.152 12.839 11.955 1.00 88.44 84 PRO A C 1
ATOM 689 O O . PRO A 1 84 ? -19.133 12.108 12.948 1.00 88.44 84 PRO A O 1
ATOM 692 N N . ALA A 1 85 ? -18.566 14.038 11.938 1.00 84.94 85 ALA A N 1
ATOM 693 C CA . ALA A 1 85 ? -17.735 14.525 13.041 1.00 84.94 85 ALA A CA 1
ATOM 694 C C . ALA A 1 85 ? -18.486 14.547 14.387 1.00 84.94 85 ALA A C 1
ATOM 696 O O . ALA A 1 85 ? -17.911 14.234 15.428 1.00 84.94 85 ALA A O 1
ATOM 697 N N . GLU A 1 86 ? -19.786 14.844 14.353 1.00 86.25 86 GLU A N 1
ATOM 698 C CA . GLU A 1 86 ? -20.686 14.862 15.515 1.00 86.25 86 GLU A CA 1
ATOM 699 C C . GLU A 1 86 ? -20.893 13.473 16.141 1.00 86.25 86 GLU A C 1
ATOM 701 O O . GLU A 1 86 ? -21.228 13.366 17.316 1.00 86.25 86 GLU A O 1
ATOM 706 N N . GLN A 1 87 ? -20.679 12.405 15.367 1.00 86.62 87 GLN A N 1
ATOM 707 C CA . GLN A 1 87 ? -20.873 11.012 15.780 1.00 86.62 87 GLN A CA 1
ATOM 708 C C . GLN A 1 87 ? -19.560 10.328 16.190 1.00 86.62 87 GLN A C 1
ATOM 710 O O . GLN A 1 87 ? -19.544 9.134 16.503 1.00 86.62 87 GLN A O 1
ATOM 715 N N . LEU A 1 88 ? -18.437 11.053 16.181 1.00 85.19 88 LEU A N 1
ATOM 716 C CA . LEU A 1 88 ? -17.169 10.525 16.668 1.00 85.19 88 LEU A CA 1
ATOM 717 C C . LEU A 1 88 ? -17.195 10.450 18.197 1.00 85.19 88 LEU A C 1
ATOM 719 O O . LEU A 1 88 ? -17.245 11.469 18.888 1.00 85.19 88 LEU A O 1
ATOM 723 N N . ALA A 1 89 ? -17.112 9.229 18.720 1.00 85.50 89 ALA A N 1
ATOM 724 C CA . ALA A 1 89 ? -16.885 8.991 20.137 1.00 85.50 89 ALA A CA 1
ATOM 725 C C . ALA A 1 89 ? -15.506 9.528 20.574 1.00 85.50 89 ALA A C 1
ATOM 727 O O . ALA A 1 89 ? -14.586 9.686 19.765 1.00 85.50 89 ALA A O 1
ATOM 728 N N . ASP A 1 90 ? -15.357 9.842 21.859 1.00 83.88 90 ASP A N 1
ATOM 729 C CA . ASP A 1 90 ? -14.157 10.524 22.359 1.00 83.88 90 ASP A CA 1
ATOM 730 C C . ASP A 1 90 ? -12.889 9.665 22.266 1.00 83.88 90 ASP A C 1
ATOM 732 O O . ASP A 1 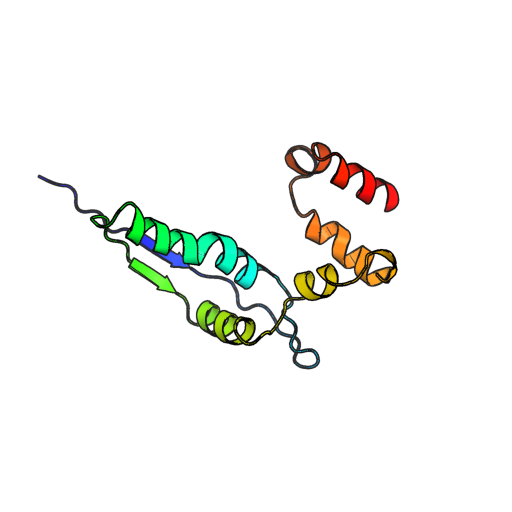90 ? -11.790 10.187 22.070 1.00 83.88 90 ASP A O 1
ATOM 736 N N . ASP A 1 91 ? -13.026 8.344 22.335 1.00 81.81 91 ASP A N 1
ATOM 737 C CA . ASP A 1 91 ? -11.949 7.390 22.071 1.00 81.81 91 ASP A CA 1
ATOM 738 C C . ASP A 1 91 ? -11.485 7.442 20.605 1.00 81.81 91 ASP A C 1
ATOM 740 O O . ASP A 1 91 ? -10.282 7.491 20.330 1.00 81.81 91 ASP A O 1
ATOM 744 N N . ALA A 1 92 ? -12.425 7.530 19.662 1.00 81.19 92 ALA A N 1
ATOM 745 C CA . ALA A 1 92 ? -12.140 7.711 18.247 1.00 81.19 92 ALA A CA 1
ATOM 746 C C . ALA A 1 92 ? -11.457 9.059 17.987 1.00 81.19 92 ALA A C 1
ATOM 748 O O . ALA A 1 92 ? -10.468 9.094 17.257 1.00 81.19 92 ALA A O 1
ATOM 749 N N . LYS A 1 93 ? -11.895 10.150 18.634 1.00 79.50 93 LYS A N 1
ATOM 750 C CA . LYS A 1 93 ? -11.225 11.463 18.544 1.00 79.50 93 LYS A CA 1
ATOM 751 C C . LYS A 1 93 ? -9.776 11.386 19.029 1.00 79.50 93 LYS A C 1
ATOM 753 O O . LYS A 1 93 ? -8.871 11.837 18.327 1.00 79.50 93 LYS A O 1
ATOM 758 N N . ARG A 1 94 ? -9.535 10.750 20.181 1.00 80.31 94 ARG A N 1
ATOM 759 C CA . ARG A 1 94 ? -8.184 10.535 20.739 1.00 80.31 94 ARG A CA 1
ATOM 760 C C . ARG A 1 94 ? -7.295 9.694 19.825 1.00 80.31 94 ARG A C 1
ATOM 762 O O . ARG A 1 94 ? -6.089 9.916 19.774 1.00 80.31 94 ARG A O 1
ATOM 769 N N . PHE A 1 95 ? -7.866 8.742 19.088 1.00 76.69 95 PHE A N 1
ATOM 770 C CA . PHE A 1 95 ? -7.130 7.987 18.074 1.00 76.69 95 PHE A CA 1
ATOM 771 C C . PHE A 1 95 ? -6.831 8.828 16.823 1.00 76.69 95 PHE A C 1
ATOM 773 O O . PHE A 1 95 ? -5.726 8.735 16.282 1.00 76.69 95 PHE A O 1
ATOM 780 N N . PHE A 1 96 ? -7.810 9.622 16.382 1.00 75.25 96 PHE A N 1
ATOM 781 C CA . PHE A 1 96 ? -7.838 10.370 15.125 1.00 75.25 96 PHE A CA 1
ATOM 782 C C . PHE A 1 96 ? -6.864 11.552 15.113 1.00 75.25 96 PHE A C 1
ATOM 784 O O . PHE A 1 96 ? -6.049 11.678 14.201 1.00 75.25 96 PHE A O 1
ATOM 791 N N . LEU A 1 97 ? -6.902 12.387 16.151 1.00 71.75 97 LEU A N 1
ATOM 792 C CA . LEU A 1 97 ? -6.167 13.653 16.218 1.00 71.75 97 LEU A CA 1
ATOM 793 C C . LEU A 1 97 ? -4.641 13.518 16.069 1.00 71.75 97 LEU A C 1
ATOM 795 O O . LEU A 1 97 ? -4.081 14.199 15.214 1.00 71.75 97 LEU A O 1
ATOM 799 N N . PRO A 1 98 ? -3.936 12.632 16.796 1.00 70.94 98 PRO A N 1
ATOM 800 C CA . PRO A 1 98 ? -2.489 12.515 16.624 1.00 70.94 98 PRO A CA 1
ATOM 801 C C . PRO A 1 98 ? -2.093 11.859 15.293 1.00 70.94 98 PRO A C 1
ATOM 803 O O . PRO A 1 98 ? -0.964 12.015 14.854 1.00 70.94 98 PRO A O 1
ATOM 806 N N . ARG A 1 99 ? -2.997 11.110 14.647 1.00 74.75 99 ARG A N 1
ATOM 807 C CA . ARG A 1 99 ? -2.678 10.273 13.478 1.00 74.75 99 ARG A CA 1
ATOM 808 C C . ARG A 1 99 ? -2.994 10.924 12.137 1.00 74.75 99 ARG A C 1
ATOM 810 O O . ARG A 1 99 ? -2.327 10.624 11.155 1.00 74.75 99 ARG A O 1
ATOM 817 N N . PHE A 1 100 ? -4.008 11.784 12.080 1.00 72.44 100 PHE A N 1
ATOM 818 C CA . PHE A 1 100 ? -4.370 12.528 10.867 1.00 72.44 100 PHE A CA 1
ATOM 819 C C . PHE A 1 100 ? -3.551 13.809 10.691 1.00 72.44 100 PHE A C 1
ATOM 821 O O . PHE A 1 100 ? -3.463 14.338 9.587 1.00 72.44 100 PHE A O 1
ATOM 828 N N . PHE A 1 101 ? -2.913 14.268 11.767 1.00 71.25 101 PHE A N 1
ATOM 829 C CA . PHE A 1 101 ? -1.977 15.387 11.765 1.00 71.25 101 PHE A CA 1
ATOM 830 C C . PHE A 1 101 ? -0.556 14.920 12.097 1.00 71.25 101 PHE A C 1
ATOM 832 O O . PHE A 1 101 ? 0.216 15.680 12.674 1.00 71.25 101 PHE A O 1
ATOM 839 N N . ASP A 1 102 ? -0.196 13.686 11.731 1.00 67.44 102 ASP A N 1
ATOM 840 C CA . ASP A 1 102 ? 1.151 13.128 11.924 1.00 67.44 102 ASP A CA 1
ATOM 841 C C . ASP A 1 102 ? 2.136 13.701 10.886 1.00 67.44 102 ASP A C 1
ATOM 843 O O . ASP A 1 102 ? 2.680 13.031 10.011 1.00 67.44 102 ASP A O 1
ATOM 847 N N . ALA A 1 103 ? 2.269 15.020 10.933 1.00 67.38 103 ALA A N 1
ATOM 848 C CA . ALA A 1 103 ? 3.156 15.836 10.136 1.00 67.38 103 ALA A CA 1
ATOM 849 C C . ALA A 1 103 ? 3.877 16.794 11.081 1.00 67.38 103 ALA A C 1
ATOM 851 O O . ALA A 1 103 ? 3.394 17.107 12.171 1.00 67.38 103 ALA A O 1
ATOM 852 N N . ASN A 1 104 ? 5.049 17.275 10.670 1.00 69.81 104 ASN A N 1
ATOM 853 C CA . ASN A 1 104 ? 5.845 18.137 11.530 1.00 69.81 104 ASN A CA 1
ATOM 854 C C . ASN A 1 104 ? 5.035 19.374 11.965 1.00 69.81 104 ASN A C 1
ATOM 856 O O . ASN A 1 104 ? 4.551 20.145 11.129 1.00 69.81 104 ASN A O 1
ATOM 860 N N . TRP A 1 105 ? 4.906 19.558 13.281 1.00 64.88 105 TRP A N 1
ATOM 861 C CA . TRP A 1 105 ? 4.099 20.621 13.864 1.00 64.88 105 TRP A CA 1
ATOM 862 C C . TRP A 1 105 ? 4.546 22.012 13.412 1.00 64.88 105 TRP A C 1
ATOM 864 O O . TRP A 1 105 ? 3.749 22.781 12.868 1.00 64.88 105 TRP A O 1
ATOM 874 N N . ASP A 1 106 ? 5.829 22.314 13.583 1.00 70.50 106 ASP A N 1
ATOM 875 C CA . ASP A 1 106 ? 6.379 23.655 13.392 1.00 70.50 106 ASP A CA 1
ATOM 876 C C . ASP A 1 106 ? 6.408 24.075 11.925 1.00 70.50 106 ASP A C 1
ATOM 878 O O . ASP A 1 106 ? 6.274 25.265 11.598 1.00 70.50 106 ASP A O 1
ATOM 882 N N . HIS A 1 107 ? 6.553 23.088 11.043 1.00 69.62 107 HIS A N 1
ATOM 883 C CA . HIS A 1 107 ? 6.764 23.306 9.621 1.00 69.62 107 HIS A CA 1
ATOM 884 C C . HIS A 1 107 ? 5.502 23.119 8.773 1.00 69.62 107 HIS A C 1
ATOM 886 O O . HIS A 1 107 ? 5.362 23.818 7.770 1.00 69.62 107 HIS A O 1
ATOM 892 N N . ILE A 1 108 ? 4.578 22.237 9.168 1.00 68.19 108 ILE A N 1
ATOM 893 C CA . ILE A 1 108 ? 3.428 21.839 8.342 1.00 68.19 108 ILE A CA 1
ATOM 894 C C . ILE A 1 108 ? 2.115 22.194 9.045 1.00 68.19 108 ILE A C 1
ATOM 896 O O . ILE A 1 108 ? 1.370 23.055 8.572 1.00 68.19 108 ILE A O 1
ATOM 900 N N . ASN A 1 109 ? 1.843 21.610 10.211 1.00 66.31 109 ASN A N 1
ATOM 901 C CA . ASN A 1 109 ? 0.520 21.726 10.832 1.00 66.31 109 ASN A CA 1
ATOM 902 C C . ASN A 1 109 ? 0.215 23.131 11.363 1.00 66.31 109 ASN A C 1
ATOM 904 O O . ASN A 1 109 ? -0.893 23.628 11.169 1.00 66.31 109 ASN A O 1
ATOM 908 N N . ARG A 1 110 ? 1.192 23.822 11.965 1.00 64.69 110 ARG A N 1
ATOM 909 C CA . ARG A 1 110 ? 1.004 25.186 12.490 1.00 64.69 110 ARG A CA 1
ATOM 910 C C . ARG A 1 110 ? 0.688 26.207 11.396 1.00 64.69 110 ARG A C 1
ATOM 912 O O . ARG A 1 110 ? 0.093 27.245 11.675 1.00 64.69 110 ARG A O 1
ATOM 919 N N . ARG A 1 111 ? 1.089 25.948 10.149 1.00 64.56 111 ARG A N 1
ATOM 920 C CA . ARG A 1 111 ? 0.847 26.862 9.022 1.00 64.56 111 ARG A CA 1
ATOM 921 C C . ARG A 1 111 ? -0.562 26.708 8.447 1.00 64.56 111 ARG A C 1
ATOM 923 O O . ARG A 1 111 ? -1.083 27.664 7.880 1.00 64.56 111 ARG A O 1
ATOM 930 N N . SER A 1 112 ? -1.210 25.564 8.671 1.00 64.69 112 SER A N 1
ATOM 931 C CA . SER A 1 112 ? -2.596 25.320 8.272 1.00 64.69 112 SER A CA 1
ATOM 932 C C . SER A 1 112 ? -3.583 26.007 9.236 1.00 64.69 112 SER A C 1
ATOM 934 O O . SER A 1 112 ? -3.536 25.770 10.448 1.00 64.69 112 SER A O 1
ATOM 936 N N . PRO A 1 113 ? -4.484 26.889 8.759 1.00 61.62 113 PRO A N 1
ATOM 937 C CA . PRO A 1 113 ? -5.521 27.502 9.597 1.00 61.62 113 PRO A CA 1
ATOM 938 C C . PRO A 1 113 ? -6.473 26.475 10.232 1.00 61.62 113 PRO A C 1
ATOM 940 O O . PRO A 1 113 ? -6.845 26.630 11.392 1.00 61.62 113 PRO A O 1
ATOM 943 N N . SER A 1 114 ? -6.819 25.404 9.511 1.00 61.59 114 SER A N 1
ATOM 944 C CA . SER A 1 114 ? -7.764 24.376 9.970 1.00 61.59 114 SER A CA 1
ATOM 945 C C . SER A 1 114 ? -7.170 23.451 11.037 1.00 61.59 114 SER A C 1
ATOM 947 O O . SER A 1 114 ? -7.837 23.145 12.023 1.00 61.59 114 SER A O 1
ATOM 949 N N . SER A 1 115 ? -5.895 23.070 10.909 1.00 58.84 115 SER A N 1
ATOM 950 C CA . SER A 1 115 ? -5.218 22.198 11.884 1.00 58.84 115 SER A CA 1
ATOM 951 C C . SER A 1 115 ? -5.021 22.883 13.243 1.00 58.84 115 SER A C 1
ATOM 953 O O . SER A 1 115 ? -5.125 22.239 14.285 1.00 58.84 115 SER A O 1
ATOM 955 N N . ARG A 1 116 ? -4.789 24.206 13.251 1.00 61.34 116 ARG A N 1
ATOM 956 C CA . ARG A 1 116 ? -4.663 25.008 14.483 1.00 61.34 116 ARG A CA 1
ATOM 957 C C . ARG A 1 116 ? -5.952 25.032 15.305 1.00 61.34 116 ARG A C 1
ATOM 959 O O . ARG A 1 116 ? -5.891 24.894 16.523 1.00 61.34 116 ARG A O 1
ATOM 966 N N . GLY A 1 117 ? -7.101 25.188 14.645 1.00 62.31 117 GLY A N 1
ATOM 967 C CA . GLY A 1 117 ? -8.404 25.249 15.311 1.00 62.31 117 GLY A CA 1
ATOM 968 C C . GLY A 1 117 ? -8.838 23.919 15.932 1.00 62.31 117 GLY A C 1
ATOM 969 O O . GLY A 1 117 ? -9.409 23.925 17.019 1.00 62.31 117 GLY A O 1
ATOM 970 N N . LEU A 1 118 ? -8.534 22.788 15.282 1.00 62.41 118 LEU A N 1
ATOM 971 C CA . LEU A 1 118 ? -8.881 21.458 15.797 1.00 62.41 118 LEU A CA 1
ATOM 972 C C . LEU A 1 118 ? -8.068 21.065 17.034 1.00 62.41 118 LEU A C 1
ATOM 974 O O . LEU A 1 118 ? -8.624 20.491 17.961 1.00 62.41 118 LEU A O 1
ATOM 978 N N . LEU A 1 119 ? -6.771 21.377 17.077 1.00 61.09 119 LEU A N 1
ATOM 979 C CA . LEU A 1 119 ? -5.909 20.969 18.193 1.00 61.09 119 LEU A CA 1
ATOM 980 C C . LEU A 1 119 ? -6.062 21.867 19.427 1.00 61.09 119 LEU A C 1
ATOM 982 O O . LEU A 1 119 ? -5.893 21.391 20.546 1.00 61.09 119 LEU A O 1
ATOM 986 N N . ALA A 1 120 ? -6.482 23.123 19.259 1.00 59.97 120 ALA A N 1
ATOM 987 C CA . ALA A 1 120 ? -6.850 23.987 20.383 1.00 59.97 120 ALA A CA 1
ATOM 988 C C . ALA A 1 120 ? -8.065 23.467 21.179 1.00 59.97 120 ALA A C 1
ATOM 990 O O . ALA A 1 120 ? -8.240 23.843 22.330 1.00 59.97 120 ALA A O 1
ATOM 991 N N . GLN A 1 121 ? -8.883 22.588 20.588 1.00 56.50 121 GLN A N 1
ATOM 992 C CA . GLN A 1 121 ? -10.048 21.966 21.235 1.00 56.50 121 GLN A CA 1
ATOM 993 C C . GLN A 1 121 ? -9.711 20.647 21.953 1.00 56.50 121 GLN A C 1
ATOM 995 O O . GLN A 1 121 ? -10.606 19.942 22.410 1.00 56.50 121 GLN A O 1
ATOM 1000 N N . THR A 1 122 ? -8.427 20.277 22.004 1.00 52.50 122 THR A N 1
ATOM 1001 C CA . THR A 1 122 ? -7.953 18.998 22.567 1.00 52.50 122 THR A CA 1
ATOM 1002 C C . THR A 1 122 ? -7.249 19.146 23.916 1.00 52.50 122 THR A C 1
ATOM 1004 O O . THR A 1 122 ? -6.766 18.146 24.449 1.00 52.50 122 THR A O 1
ATOM 1007 N N . GLY A 1 123 ? -7.206 20.374 24.450 1.00 47.84 123 GLY A N 1
ATOM 1008 C CA . GLY A 1 123 ? -6.716 20.720 25.786 1.00 47.84 123 GLY A CA 1
ATOM 1009 C C . GLY A 1 123 ? -7.852 20.991 26.757 1.00 47.84 123 GLY A C 1
ATOM 1010 O O . GLY A 1 123 ? -8.840 21.625 26.325 1.00 47.84 123 GLY A O 1
#

Foldseek 3Di:
DDDDDAAEAEDDDDQFDQDPVPRATADCVLVVCVVPPDVCVVVCCVPPNVVDDYHYHDDPSSVVVCVSPVVPHYYPLVVLVPDDPVPQDPVNVVVHLCPVPVDDVVPPQVVDPVSVVSVVVVD

Sequence (123 aa):
MPLYVALVWHQHPPLYYKDPKTGVYSRPWVRVHATKDYYDMAAMLEGHHPDVRVTINLTPVLVRQLDDLAPGAKDIYWVLAEKPAEQLADDAKRFFLPRFFDANWDHINRRSPSSRGLLAQTG

Secondary structure (DSSP, 8-state):
-PPP--EEEEE------B-TTT--BS-SHHHHHIIIIIHHHHHHHHHH-TT--EEEEEPHHHHHHHHHHTTT--BHHHHHHTS-GGG--HHHHHHHHHHHT-S-TTTTGGG-HHHHHHHGGG-